Protein AF-A0A7J4V412-F1 (afdb_monomer_lite)

Sequence (171 aa):
MSLDSQGDPADRRGFAKPVDLSGEFGKYIGKQVSYATHGIHRYPAKFIPQIPGFCIQSYSKVGDTVLDPFMGSGTTLLESYILGRHSYGVDIHPLARMIAKVKTTPMDPQRLQGSADALLEDIAADRADNSALAPEIPNRDHWFRPEVLADLATIKKHVWAMRRGDQQDFL

Radius of gyration: 23.34 Å; chains: 1; bounding box: 52×49×73 Å

Structure (mmCIF, N/CA/C/O backbone):
data_AF-A0A7J4V412-F1
#
_entry.id   AF-A0A7J4V412-F1
#
loop_
_atom_site.group_PDB
_atom_site.id
_atom_site.type_symbol
_atom_site.label_atom_id
_atom_site.label_alt_id
_atom_site.label_comp_id
_atom_site.label_asym_id
_atom_site.label_entity_id
_atom_site.label_seq_id
_atom_site.pdbx_PDB_ins_code
_atom_site.Cartn_x
_atom_site.Cartn_y
_atom_site.Cartn_z
_atom_site.occupancy
_atom_site.B_iso_or_equiv
_atom_site.auth_seq_id
_atom_site.auth_comp_id
_atom_site.auth_asym_id
_atom_site.auth_atom_id
_atom_site.pdbx_PDB_model_num
ATOM 1 N N . MET A 1 1 ? -36.308 31.106 47.380 1.00 37.06 1 MET A N 1
ATOM 2 C CA . MET A 1 1 ? -36.104 31.050 45.918 1.00 37.06 1 MET A CA 1
ATOM 3 C C . MET A 1 1 ? -34.755 30.394 45.699 1.00 37.06 1 MET A C 1
ATOM 5 O O . MET A 1 1 ? -33.733 31.043 45.861 1.00 37.06 1 MET A O 1
ATOM 9 N N . SER A 1 2 ? -34.772 29.072 45.529 1.00 35.16 2 SER A N 1
ATOM 10 C CA . SER A 1 2 ? -33.573 28.267 45.290 1.00 35.16 2 SER A CA 1
ATOM 11 C C . SER A 1 2 ? -33.185 28.450 43.828 1.00 35.16 2 SER A C 1
ATOM 13 O O . SER A 1 2 ? -34.040 28.297 42.961 1.00 35.16 2 SER A O 1
ATOM 15 N N . LEU A 1 3 ? -31.944 28.850 43.563 1.00 37.94 3 LEU A N 1
ATOM 16 C CA . LEU A 1 3 ? -31.404 28.918 42.210 1.00 37.94 3 LEU A CA 1
ATOM 17 C C . LEU A 1 3 ? -31.075 27.491 41.772 1.00 37.94 3 LEU A C 1
ATOM 19 O O . LEU A 1 3 ? -30.178 26.859 42.329 1.00 37.94 3 LEU A O 1
ATOM 23 N N . ASP A 1 4 ? -31.848 26.995 40.812 1.00 40.50 4 ASP A N 1
ATOM 24 C CA . ASP A 1 4 ? -31.630 25.716 40.151 1.00 40.50 4 ASP A CA 1
ATOM 25 C C . ASP A 1 4 ? -30.232 25.671 39.522 1.00 40.50 4 ASP A C 1
ATOM 27 O O . ASP A 1 4 ? -29.859 26.509 38.696 1.00 40.50 4 ASP A O 1
ATOM 31 N N . SER A 1 5 ? -29.460 24.657 39.910 1.00 43.78 5 SER A N 1
ATOM 32 C CA . SER A 1 5 ? -28.202 24.285 39.278 1.00 43.78 5 SER A CA 1
ATOM 33 C C . SER A 1 5 ? -28.489 23.763 37.870 1.00 43.78 5 SER A C 1
ATOM 35 O O . SER A 1 5 ? -28.886 22.608 37.692 1.00 43.78 5 SER A O 1
ATOM 37 N N . GLN A 1 6 ? -28.304 24.608 36.859 1.00 41.22 6 GLN A N 1
ATOM 38 C CA . GLN A 1 6 ? -28.294 24.161 35.470 1.00 41.22 6 GLN A CA 1
ATOM 39 C C . GLN A 1 6 ? -27.106 23.216 35.253 1.00 41.22 6 GLN A C 1
ATOM 41 O O . GLN A 1 6 ? -25.949 23.625 35.328 1.00 41.22 6 GLN A O 1
ATOM 46 N N . GLY A 1 7 ? -27.415 21.937 35.035 1.00 44.41 7 GLY A N 1
ATOM 47 C CA . GLY A 1 7 ? -26.446 20.906 34.686 1.00 44.41 7 GLY A CA 1
ATOM 48 C C . GLY A 1 7 ? -25.757 21.182 33.350 1.00 44.41 7 GLY A C 1
ATOM 49 O O . GLY A 1 7 ? -26.334 21.787 32.443 1.00 44.41 7 GLY A O 1
ATOM 50 N N . ASP A 1 8 ? -24.513 20.715 33.259 1.00 51.75 8 ASP A N 1
ATOM 51 C CA . ASP A 1 8 ? -23.633 20.831 32.099 1.00 51.75 8 ASP A CA 1
ATOM 52 C C . ASP A 1 8 ? -24.310 20.275 30.821 1.00 51.75 8 ASP A C 1
ATOM 54 O O . ASP A 1 8 ? -24.720 19.108 30.792 1.00 51.75 8 ASP A O 1
ATOM 58 N N . PRO A 1 9 ? -24.438 21.073 29.743 1.00 44.47 9 PRO A N 1
ATOM 59 C CA . PRO A 1 9 ? -25.056 20.644 28.488 1.00 44.47 9 PRO A CA 1
ATOM 60 C C . PRO A 1 9 ? -24.350 19.461 27.793 1.00 44.47 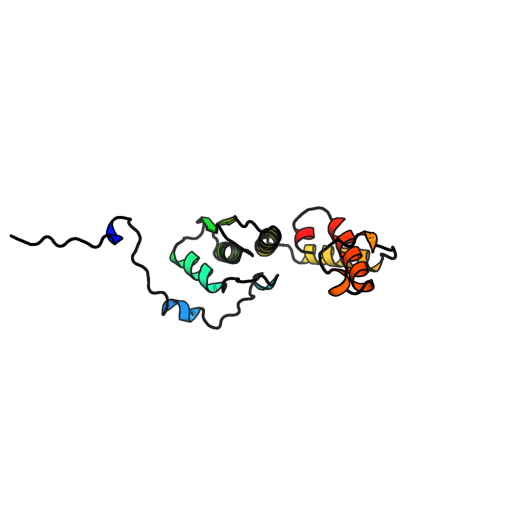9 PRO A C 1
ATOM 62 O O . PRO A 1 9 ? -24.922 18.889 26.858 1.00 44.47 9 PRO A O 1
ATOM 65 N N . ALA A 1 10 ? -23.152 19.058 28.234 1.00 48.84 10 ALA A N 1
ATOM 66 C CA . ALA A 1 10 ? -22.444 17.878 27.734 1.00 48.84 10 ALA A CA 1
ATOM 67 C C . ALA A 1 10 ? -23.094 16.532 28.126 1.00 48.84 10 ALA A C 1
ATOM 69 O O . ALA A 1 10 ? -22.891 15.537 27.430 1.00 48.84 10 ALA A O 1
ATOM 70 N N . ASP A 1 11 ? -23.920 16.493 29.175 1.00 47.50 11 ASP A N 1
ATOM 71 C CA . ASP A 1 11 ? -24.472 15.245 29.734 1.00 47.50 11 ASP A CA 1
ATOM 72 C C . ASP A 1 11 ? -25.632 14.650 28.898 1.00 47.50 11 ASP A C 1
ATOM 74 O O . ASP A 1 11 ? -25.986 13.477 28.990 1.00 47.50 11 ASP A O 1
ATOM 78 N N . ARG A 1 12 ? -26.224 15.435 27.987 1.00 45.06 12 ARG A N 1
ATOM 79 C CA . ARG A 1 12 ? -27.464 15.055 27.277 1.00 45.06 12 ARG A CA 1
ATOM 80 C C . ARG A 1 12 ? -27.293 14.084 26.102 1.00 45.06 12 ARG A C 1
ATOM 82 O O . ARG A 1 12 ? -28.283 13.751 25.456 1.00 45.06 12 ARG A O 1
ATOM 89 N N . ARG A 1 13 ? -26.070 13.647 25.779 1.00 48.38 13 ARG A N 1
ATOM 90 C CA . ARG A 1 13 ? -25.790 12.792 24.602 1.00 48.38 13 ARG A CA 1
ATOM 91 C C . ARG A 1 13 ? -25.136 11.442 24.914 1.00 48.38 13 ARG A C 1
ATOM 93 O O . ARG A 1 13 ? -24.798 10.726 23.981 1.00 48.38 13 ARG A O 1
ATOM 100 N N . GLY A 1 14 ? -24.969 11.078 26.188 1.00 41.28 14 GLY A N 1
ATOM 101 C CA . GLY A 1 14 ? -24.434 9.763 26.573 1.00 41.28 14 GLY A CA 1
ATOM 102 C C . GLY A 1 14 ? -22.997 9.486 26.108 1.00 41.28 14 GLY A C 1
ATOM 103 O O . GLY A 1 14 ? -22.556 8.340 26.141 1.00 41.28 14 GLY A O 1
ATOM 104 N N . PHE A 1 15 ? -22.255 10.508 25.672 1.00 46.12 15 PHE A N 1
ATOM 105 C CA . PHE A 1 15 ? -20.834 10.358 25.386 1.00 46.12 15 PHE A CA 1
ATOM 106 C C . PHE A 1 15 ? -20.078 10.287 26.711 1.00 46.12 15 PHE A C 1
ATOM 108 O O . PHE A 1 15 ? -20.217 11.167 27.561 1.00 46.12 15 PHE A O 1
ATOM 115 N N . ALA A 1 16 ? -19.287 9.229 26.892 1.00 55.44 16 ALA A N 1
ATOM 116 C CA . ALA A 1 16 ? -18.380 9.120 28.025 1.00 55.44 16 ALA A CA 1
ATOM 117 C C . ALA A 1 16 ? -17.473 10.361 28.096 1.00 55.44 16 ALA A C 1
ATOM 119 O O . ALA A 1 16 ? -17.099 10.930 27.065 1.00 55.44 16 ALA A O 1
ATOM 120 N N . LYS A 1 17 ? -17.118 10.783 29.316 1.00 53.53 17 LYS A N 1
ATOM 121 C CA . LYS A 1 17 ? -16.184 11.898 29.518 1.00 53.53 17 LYS A CA 1
ATOM 122 C C . LYS A 1 17 ? -14.884 11.642 28.735 1.00 53.53 17 LYS A C 1
ATOM 124 O O . LYS A 1 17 ? -14.427 10.497 28.725 1.00 53.53 17 LYS A O 1
ATOM 129 N N . PRO A 1 18 ? -14.275 12.675 28.118 1.00 53.81 18 PRO A N 1
ATOM 130 C CA . PRO A 1 18 ? -12.981 12.535 27.462 1.00 53.81 18 PRO A CA 1
ATOM 131 C C . PRO A 1 18 ? -11.964 11.942 28.438 1.00 53.81 18 PRO A C 1
ATOM 133 O O . PRO A 1 18 ? -11.734 12.498 29.513 1.00 53.81 18 PRO A O 1
ATOM 136 N N . VAL A 1 19 ? -11.396 10.792 28.084 1.00 64.00 19 VAL A N 1
ATOM 137 C CA . VAL A 1 19 ? -10.356 10.141 28.883 1.00 64.00 19 VAL A CA 1
ATOM 138 C C . VAL A 1 19 ? -9.038 10.856 28.594 1.00 64.00 19 VAL A C 1
ATOM 140 O O . VAL A 1 19 ? -8.688 11.040 27.428 1.00 64.00 19 VAL A O 1
ATOM 143 N N . ASP A 1 20 ? -8.312 11.277 29.630 1.00 67.00 20 ASP A N 1
ATOM 144 C CA .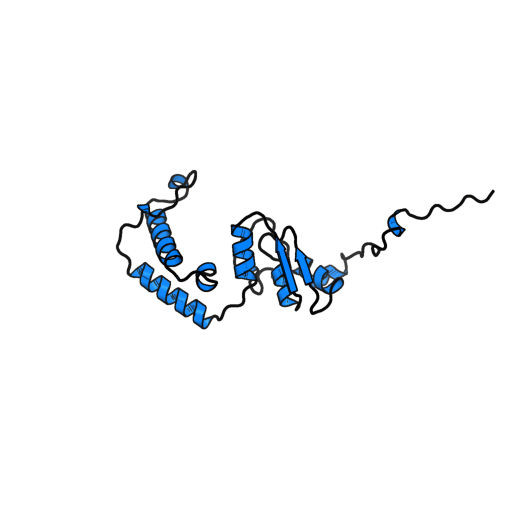 ASP A 1 20 ? -6.933 11.738 29.462 1.00 67.00 20 ASP A CA 1
ATOM 145 C C . ASP A 1 20 ? -6.046 10.533 29.145 1.00 67.00 20 ASP A C 1
ATOM 147 O O . ASP A 1 20 ? -5.855 9.635 29.963 1.00 67.00 20 ASP A O 1
ATOM 151 N N . LEU A 1 21 ? -5.526 10.512 27.923 1.00 63.66 21 LEU A N 1
ATOM 152 C CA . LEU A 1 21 ? -4.734 9.407 27.401 1.00 63.66 21 LEU A CA 1
ATOM 153 C C . LEU A 1 21 ? -3.226 9.640 27.553 1.00 63.66 21 LEU A C 1
ATOM 155 O O . LEU A 1 21 ? -2.433 8.755 27.231 1.00 63.66 21 LEU A O 1
ATOM 159 N N . SER A 1 22 ? -2.808 10.823 28.012 1.00 67.38 22 SER A N 1
ATOM 160 C CA . SER A 1 22 ? -1.402 11.244 28.011 1.00 67.38 22 SER A CA 1
ATOM 161 C C . SER A 1 22 ? -0.499 10.308 28.826 1.00 67.38 22 SER A C 1
ATOM 163 O O . SER A 1 22 ? 0.583 9.944 28.361 1.00 67.38 22 SER A O 1
ATOM 165 N N . GLY A 1 23 ? -0.970 9.833 29.984 1.00 67.00 23 GLY A N 1
ATOM 166 C CA . GLY A 1 23 ? -0.257 8.851 30.810 1.00 67.00 23 GLY A CA 1
ATOM 167 C C . GLY A 1 23 ? -0.230 7.439 30.211 1.00 67.00 23 GLY A C 1
ATOM 168 O O . GLY A 1 23 ? 0.771 6.731 30.324 1.00 67.00 23 GLY A O 1
ATOM 169 N N . GLU A 1 24 ? -1.296 7.028 29.522 1.00 67.19 24 GLU A N 1
ATOM 170 C CA . GLU A 1 24 ? -1.423 5.676 28.961 1.00 67.19 24 GLU A CA 1
ATOM 171 C C . GLU A 1 24 ? -0.706 5.501 27.617 1.00 67.19 24 GLU A C 1
ATOM 173 O O . GLU A 1 24 ? -0.297 4.387 27.267 1.00 67.19 24 GLU A O 1
ATOM 178 N N . PHE A 1 25 ? -0.496 6.595 26.878 1.00 66.06 25 PHE A N 1
ATOM 179 C CA . PHE A 1 25 ? 0.263 6.596 25.628 1.00 66.06 25 PHE A CA 1
ATOM 180 C C . PHE A 1 25 ? 1.766 6.389 25.828 1.00 66.06 25 PHE A C 1
ATOM 182 O O . PHE A 1 25 ? 2.442 5.955 24.894 1.00 66.06 25 PHE A O 1
ATOM 189 N N . GLY A 1 26 ? 2.296 6.623 27.033 1.00 65.81 26 GLY A N 1
ATOM 190 C CA . GLY A 1 26 ? 3.725 6.479 27.327 1.00 65.81 26 GLY A CA 1
ATOM 191 C C . GLY A 1 26 ? 4.299 5.111 26.935 1.00 65.81 26 GLY A C 1
ATOM 192 O O . GLY A 1 26 ? 5.411 5.037 26.421 1.00 65.81 26 GLY A O 1
ATOM 193 N N . LYS A 1 27 ? 3.511 4.028 27.047 1.00 66.50 27 LYS A N 1
ATOM 194 C CA . LYS A 1 27 ? 3.922 2.659 26.655 1.00 66.50 27 LYS A CA 1
ATOM 195 C C . LYS A 1 27 ? 4.094 2.449 25.143 1.00 66.50 27 LYS A C 1
ATOM 197 O O . LYS A 1 27 ? 4.560 1.390 24.708 1.00 66.50 27 LYS A O 1
ATOM 202 N N . TYR A 1 28 ? 3.656 3.413 24.339 1.00 63.03 28 TYR A N 1
ATOM 203 C CA . TYR A 1 28 ? 3.697 3.379 22.882 1.00 63.03 28 TYR A CA 1
ATOM 204 C C . TYR A 1 28 ? 4.741 4.328 22.283 1.00 63.03 28 TYR A C 1
ATOM 206 O O . TYR A 1 28 ? 5.112 4.159 21.121 1.00 63.03 28 TYR A O 1
ATOM 214 N N . ILE A 1 29 ? 5.248 5.281 23.071 1.00 64.19 29 ILE A N 1
ATOM 215 C CA . ILE A 1 29 ? 6.307 6.208 22.666 1.00 64.19 29 ILE A CA 1
ATOM 216 C C . ILE A 1 29 ? 7.633 5.440 22.529 1.00 64.19 29 ILE A C 1
ATOM 218 O O . ILE A 1 29 ? 7.992 4.636 23.385 1.00 64.19 29 ILE A O 1
ATOM 222 N N . GLY A 1 30 ? 8.352 5.660 21.422 1.00 63.38 30 GLY A N 1
ATOM 223 C CA . GLY A 1 30 ? 9.649 5.024 21.139 1.00 63.38 30 GLY A CA 1
ATOM 224 C C . GLY A 1 30 ? 9.579 3.654 20.451 1.00 63.38 30 GLY A C 1
ATOM 225 O O . GLY A 1 30 ? 10.619 3.060 20.169 1.00 63.38 30 GLY A O 1
ATOM 226 N N . LYS A 1 31 ? 8.380 3.142 20.144 1.00 66.81 31 LYS A N 1
ATOM 227 C CA . LYS A 1 31 ? 8.221 1.898 19.376 1.00 66.81 31 LYS A CA 1
ATOM 228 C C . LYS A 1 31 ? 8.399 2.138 17.875 1.00 66.81 31 LYS A C 1
ATOM 230 O O . LYS A 1 31 ? 8.007 3.178 17.350 1.00 66.81 31 LYS A O 1
ATOM 235 N N . GLN A 1 32 ? 8.965 1.147 17.180 1.00 80.69 32 GLN A N 1
ATOM 236 C CA . GLN A 1 32 ? 9.082 1.154 15.718 1.00 80.69 32 GLN A CA 1
ATOM 237 C C . GLN A 1 32 ? 7.704 1.360 15.071 1.00 80.69 32 GLN A C 1
ATOM 239 O O . GLN A 1 32 ? 6.721 0.767 15.506 1.00 80.69 32 GLN A O 1
ATOM 244 N N . VAL A 1 33 ? 7.630 2.195 14.033 1.00 86.38 33 VAL A N 1
ATOM 245 C CA . VAL A 1 33 ? 6.372 2.542 13.330 1.00 86.38 33 VAL A CA 1
ATOM 246 C C . VAL A 1 33 ? 6.211 1.815 11.992 1.00 86.38 33 VAL A C 1
ATOM 248 O O . VAL A 1 33 ? 5.250 2.049 11.264 1.00 86.38 33 VAL A O 1
ATOM 251 N N . SER A 1 34 ? 7.165 0.949 11.651 1.00 89.94 34 SER A N 1
ATOM 252 C CA . SER A 1 34 ? 7.244 0.220 10.382 1.00 89.94 34 SER A CA 1
ATOM 253 C C . SER A 1 34 ? 6.945 -1.277 10.502 1.00 89.94 34 SER A C 1
ATOM 255 O O . SER A 1 34 ? 7.121 -1.988 9.518 1.00 89.94 34 SER A O 1
ATOM 257 N N . TYR A 1 35 ? 6.501 -1.767 11.668 1.00 91.62 35 TYR A N 1
ATOM 258 C CA . TYR A 1 35 ? 6.178 -3.187 11.862 1.00 91.62 35 TYR A CA 1
ATOM 259 C C . TYR A 1 35 ? 5.039 -3.659 10.950 1.00 91.62 35 TYR A C 1
ATOM 261 O O . TYR A 1 35 ? 4.281 -2.852 10.402 1.00 91.62 35 TYR A O 1
ATOM 269 N N . ALA A 1 36 ? 4.918 -4.983 10.809 1.00 92.00 36 ALA A N 1
ATOM 270 C CA . ALA A 1 36 ? 4.014 -5.609 9.848 1.00 92.00 36 ALA A CA 1
ATOM 271 C C . ALA A 1 36 ? 4.187 -4.955 8.462 1.00 92.00 36 ALA A C 1
ATOM 273 O O . ALA A 1 36 ? 5.301 -4.865 7.954 1.00 92.00 36 ALA A O 1
ATOM 274 N N . THR A 1 37 ? 3.107 -4.449 7.873 1.00 94.19 37 THR A N 1
ATOM 275 C CA . THR A 1 37 ? 3.104 -3.778 6.567 1.00 94.19 37 THR A CA 1
ATOM 276 C C . THR A 1 37 ? 2.998 -2.249 6.681 1.00 94.19 37 THR A C 1
ATOM 278 O O . THR A 1 37 ? 2.815 -1.564 5.675 1.00 94.19 37 THR A O 1
ATOM 281 N N . HIS A 1 38 ? 3.170 -1.639 7.867 1.00 93.75 38 HIS A N 1
ATOM 282 C CA . HIS A 1 38 ? 3.163 -0.166 8.004 1.00 93.75 38 HIS A CA 1
ATOM 283 C C . HIS A 1 38 ? 4.262 0.532 7.187 1.00 93.75 38 HIS A C 1
ATOM 285 O O . HIS A 1 38 ? 4.092 1.693 6.781 1.00 93.75 38 HIS A O 1
ATOM 291 N N . GLY A 1 39 ? 5.364 -0.181 6.942 1.00 91.12 39 GLY A N 1
ATOM 292 C CA . GLY A 1 39 ? 6.505 0.270 6.153 1.00 91.12 39 GLY A CA 1
ATOM 293 C C . GLY A 1 39 ? 6.375 0.101 4.636 1.00 91.12 39 GLY A C 1
ATOM 294 O O . GLY A 1 39 ? 7.262 0.579 3.938 1.00 91.12 39 GLY A O 1
ATOM 295 N N . ILE A 1 40 ? 5.303 -0.518 4.118 1.00 91.00 40 ILE A N 1
ATOM 296 C CA . ILE A 1 40 ? 5.226 -0.927 2.701 1.00 91.00 40 ILE A CA 1
ATOM 297 C C . ILE A 1 40 ? 5.274 0.246 1.713 1.00 91.00 40 ILE A C 1
ATOM 299 O O . ILE A 1 40 ? 5.836 0.130 0.633 1.00 91.00 40 ILE A O 1
ATOM 303 N N . HIS A 1 41 ? 4.724 1.403 2.092 1.00 92.44 41 HIS A N 1
ATOM 304 C CA . HIS A 1 41 ? 4.752 2.606 1.265 1.00 92.44 41 HIS A CA 1
ATOM 305 C C . HIS A 1 41 ? 4.788 3.878 2.123 1.00 92.44 41 HIS A C 1
ATOM 307 O O . HIS A 1 41 ? 4.156 3.979 3.188 1.00 92.44 41 HIS A O 1
ATOM 313 N N . ARG A 1 42 ? 5.510 4.901 1.651 1.00 89.62 42 ARG A N 1
ATOM 314 C CA . ARG A 1 42 ? 5.480 6.248 2.243 1.00 89.62 42 ARG A CA 1
ATOM 315 C C . ARG A 1 42 ? 4.243 6.988 1.743 1.00 89.62 42 ARG A C 1
ATOM 317 O O . ARG A 1 42 ? 4.091 7.207 0.554 1.00 89.62 42 ARG A O 1
ATOM 324 N N . TYR A 1 43 ? 3.351 7.375 2.641 1.00 91.06 43 TYR A N 1
ATOM 325 C CA . TYR A 1 43 ? 2.182 8.190 2.313 1.00 91.06 43 TYR A CA 1
ATOM 326 C C . TYR A 1 43 ? 2.213 9.428 3.219 1.00 91.06 43 TYR A C 1
ATOM 328 O O . TYR A 1 43 ? 2.649 9.296 4.371 1.00 91.06 43 TYR A O 1
ATOM 336 N N . PRO A 1 44 ? 1.851 10.623 2.727 1.00 87.69 44 PRO A N 1
ATOM 337 C CA . PRO A 1 44 ? 1.859 11.829 3.545 1.00 87.69 44 PRO A CA 1
ATOM 338 C C . PRO A 1 44 ? 0.865 11.719 4.706 1.00 87.69 44 PRO A C 1
ATOM 340 O O . PRO A 1 44 ? -0.138 11.014 4.613 1.00 87.69 44 PRO A O 1
ATOM 343 N N . ALA A 1 45 ? 1.161 12.420 5.804 1.00 85.88 45 ALA A N 1
ATOM 344 C CA . ALA A 1 45 ? 0.269 12.571 6.958 1.00 85.88 45 ALA A CA 1
ATOM 345 C C . ALA A 1 45 ? -0.275 11.251 7.559 1.00 85.88 45 ALA A C 1
ATOM 347 O O . ALA A 1 45 ? -1.398 11.199 8.054 1.00 85.88 45 ALA A O 1
ATOM 348 N N . LYS A 1 46 ? 0.516 10.167 7.539 1.00 85.50 46 LYS A N 1
ATOM 349 C CA . LYS A 1 46 ? 0.146 8.902 8.197 1.00 85.50 46 LYS A CA 1
ATOM 350 C C . LYS A 1 46 ? 0.093 9.054 9.718 1.00 85.50 46 LYS A C 1
ATOM 352 O O . LYS A 1 46 ? 0.993 9.642 10.313 1.00 85.50 46 LYS A O 1
ATOM 357 N N . PHE A 1 47 ? -0.884 8.399 10.346 1.00 84.38 47 PHE A N 1
ATOM 358 C CA . PHE A 1 47 ? -0.854 8.165 11.789 1.00 84.38 47 PHE A CA 1
ATOM 359 C C . PHE A 1 47 ? 0.386 7.365 12.202 1.00 84.38 47 PHE A C 1
ATOM 361 O O . PHE A 1 47 ? 0.813 6.443 11.498 1.00 84.38 47 PHE A O 1
ATOM 368 N N . ILE A 1 48 ? 0.887 7.669 13.397 1.00 90.25 48 ILE A N 1
ATOM 369 C CA . ILE A 1 48 ? 1.719 6.757 14.184 1.00 90.25 48 ILE A CA 1
ATOM 370 C C . ILE A 1 48 ? 0.824 5.557 14.547 1.00 90.25 48 ILE A C 1
ATOM 372 O O . ILE A 1 48 ? -0.191 5.790 15.201 1.00 90.25 48 ILE A O 1
ATOM 376 N N . PRO A 1 49 ? 1.133 4.312 14.126 1.00 93.00 49 PRO A N 1
ATOM 377 C CA . PRO A 1 49 ? 0.231 3.155 14.250 1.00 93.00 49 PRO A CA 1
ATOM 378 C C . PRO A 1 49 ? -0.343 2.921 15.646 1.00 93.00 49 PRO A C 1
ATOM 380 O O . PRO A 1 49 ? -1.504 2.564 15.808 1.00 93.00 49 PRO A O 1
ATOM 383 N N . GLN A 1 50 ? 0.446 3.222 16.668 1.00 90.06 50 GLN A N 1
ATOM 384 C CA . GLN A 1 50 ? 0.065 3.022 18.053 1.00 90.06 50 GLN A CA 1
ATOM 385 C C . GLN A 1 50 ? -1.111 3.906 18.500 1.00 90.06 50 GLN A C 1
ATOM 387 O O . GLN A 1 50 ? -1.792 3.558 19.460 1.00 90.06 50 GLN A O 1
ATOM 392 N N . ILE A 1 51 ? -1.369 5.029 17.818 1.00 90.62 51 ILE A N 1
ATOM 393 C CA . ILE A 1 51 ? -2.505 5.907 18.123 1.00 90.62 51 ILE A CA 1
ATOM 394 C C . ILE A 1 51 ? -3.835 5.217 17.776 1.00 90.62 51 ILE A C 1
ATOM 396 O O . ILE A 1 51 ? -4.625 4.992 18.694 1.00 90.62 51 ILE A O 1
ATOM 400 N N . PRO A 1 52 ? -4.111 4.826 16.512 1.00 93.44 52 PRO A N 1
ATOM 401 C CA . PRO A 1 52 ? -5.313 4.061 16.208 1.00 93.44 52 PRO A CA 1
ATOM 402 C C . PRO A 1 52 ? -5.330 2.712 16.931 1.00 93.44 52 PRO A C 1
ATOM 404 O O . PRO A 1 52 ? -6.388 2.331 17.422 1.00 93.44 52 PRO A O 1
ATOM 407 N N . GLY A 1 53 ? -4.185 2.034 17.089 1.00 93.31 53 GLY A N 1
ATOM 408 C CA . GLY A 1 53 ? -4.101 0.791 17.861 1.00 93.31 53 GLY A CA 1
ATOM 409 C C . GLY A 1 53 ? -4.607 0.943 19.300 1.00 93.31 53 GLY A C 1
ATOM 410 O O . GLY A 1 53 ? -5.408 0.131 19.765 1.00 93.31 53 GLY A O 1
ATOM 411 N N . PHE A 1 54 ? -4.220 2.022 19.989 1.00 91.00 54 PHE A N 1
ATOM 412 C CA . PHE A 1 54 ? -4.748 2.351 21.313 1.00 91.00 54 PHE A CA 1
ATOM 413 C C . PHE A 1 54 ? -6.263 2.579 21.281 1.00 91.00 54 PHE A C 1
ATOM 415 O O . PHE A 1 54 ? -6.988 1.947 22.043 1.00 91.00 54 PHE A O 1
ATOM 422 N N . CYS A 1 55 ? -6.757 3.438 20.384 1.00 92.69 55 CYS A N 1
ATOM 423 C CA . CYS A 1 55 ? -8.188 3.735 20.297 1.00 92.69 55 CYS A CA 1
ATOM 424 C C . CYS A 1 55 ? -9.021 2.471 20.032 1.00 92.69 55 CYS A C 1
ATOM 426 O O . CYS A 1 55 ? -10.050 2.259 20.668 1.00 92.69 55 CYS A O 1
ATOM 428 N N . ILE A 1 56 ? -8.558 1.596 19.139 1.00 95.62 56 ILE A N 1
ATOM 429 C CA . ILE A 1 56 ? -9.238 0.337 18.823 1.00 95.62 56 ILE A CA 1
ATOM 430 C C . ILE A 1 56 ? -9.274 -0.576 20.053 1.00 95.62 56 ILE A C 1
ATOM 432 O O . ILE A 1 56 ? -10.329 -1.127 20.363 1.00 95.62 56 ILE A O 1
ATOM 436 N N . GLN A 1 57 ? -8.164 -0.730 20.781 1.00 92.38 57 GLN A N 1
ATOM 437 C CA . GLN A 1 57 ? -8.136 -1.549 22.000 1.00 92.38 57 GLN A CA 1
ATOM 438 C C . GLN A 1 57 ? -9.059 -1.009 23.095 1.00 92.38 57 GLN A C 1
ATOM 440 O O . GLN A 1 57 ? -9.725 -1.796 23.761 1.00 92.38 57 GLN A O 1
ATOM 445 N N . SER A 1 58 ? -9.094 0.312 23.271 1.00 91.62 58 SER A N 1
ATOM 446 C CA . SER A 1 58 ? -9.836 0.962 24.353 1.00 91.62 58 SER A CA 1
ATOM 447 C C . SER A 1 58 ? -11.342 1.030 24.097 1.00 91.62 58 SER A C 1
ATOM 449 O O . SER A 1 58 ? -12.121 0.988 25.047 1.00 91.62 58 SER A O 1
ATOM 451 N N . TYR A 1 59 ? -11.765 1.120 22.831 1.00 93.81 59 TYR A N 1
ATOM 452 C CA . TYR A 1 59 ? -13.159 1.415 22.468 1.00 93.81 59 TYR A CA 1
ATOM 453 C C . TYR A 1 59 ? -13.848 0.335 21.620 1.00 93.81 59 TYR A C 1
ATOM 455 O O . TYR A 1 59 ? -14.969 0.544 21.167 1.00 93.81 59 TYR A O 1
ATOM 463 N N . SER A 1 60 ? -13.216 -0.821 21.404 1.00 95.31 60 SER A N 1
ATOM 464 C CA . SER A 1 60 ? -13.831 -1.957 20.702 1.00 95.31 60 SER A CA 1
ATOM 465 C C . SER A 1 60 ? -13.402 -3.290 21.307 1.00 95.31 60 SER A C 1
ATOM 467 O O . SER A 1 60 ? -12.400 -3.369 22.021 1.00 95.31 60 SER A O 1
ATOM 469 N N . LYS A 1 61 ? -14.110 -4.366 20.978 1.00 96.38 61 LYS A N 1
ATOM 470 C CA . LYS A 1 61 ? -13.781 -5.752 21.331 1.00 96.38 61 LYS A CA 1
ATOM 471 C C . LYS A 1 61 ? -13.295 -6.525 20.106 1.00 96.38 61 LYS A C 1
ATOM 473 O O . LYS A 1 61 ? -13.479 -6.109 18.967 1.00 96.38 61 LYS A O 1
ATOM 478 N N . VAL A 1 62 ? -12.631 -7.657 20.339 1.00 97.88 62 VAL A N 1
ATOM 479 C CA . VAL A 1 62 ? -12.270 -8.594 19.260 1.00 97.88 62 VAL A CA 1
ATOM 480 C C . VAL A 1 62 ? -13.546 -9.015 18.525 1.00 97.88 62 VAL A C 1
ATOM 482 O O . VAL A 1 62 ? -14.543 -9.329 19.170 1.00 97.88 62 VAL A O 1
ATOM 485 N N . GLY A 1 63 ? -13.508 -9.006 17.194 1.00 98.00 63 GLY A N 1
ATOM 486 C CA . GLY A 1 63 ? -14.662 -9.270 16.332 1.00 98.00 63 GLY A CA 1
ATOM 487 C C . GLY A 1 63 ? -15.547 -8.052 16.041 1.00 98.00 63 GLY A C 1
ATOM 488 O O . GLY A 1 63 ? -16.375 -8.129 15.136 1.00 98.00 63 GLY A O 1
ATOM 489 N N . ASP A 1 64 ? -15.365 -6.918 16.729 1.00 98.38 64 ASP A N 1
ATOM 490 C CA . ASP A 1 64 ? -16.090 -5.689 16.385 1.00 98.38 64 ASP A CA 1
ATOM 491 C C . ASP A 1 64 ? -15.639 -5.138 15.024 1.00 98.38 64 ASP A C 1
ATOM 493 O O . ASP A 1 64 ? -14.580 -5.485 14.491 1.00 98.38 64 ASP A O 1
ATOM 497 N N . THR A 1 65 ? -16.455 -4.246 14.461 1.00 98.44 65 THR A N 1
ATOM 498 C CA . THR A 1 65 ? -16.176 -3.567 13.191 1.00 98.44 65 THR A CA 1
ATOM 499 C C . THR A 1 65 ? -15.737 -2.125 13.423 1.00 98.44 65 THR A C 1
ATOM 501 O O . THR A 1 65 ? -16.423 -1.365 14.102 1.00 98.44 65 THR A O 1
ATOM 504 N N . VAL A 1 66 ? -14.624 -1.733 12.803 1.00 98.31 66 VAL A N 1
ATOM 505 C CA . VAL A 1 66 ? -14.086 -0.365 12.813 1.00 98.31 66 VAL A CA 1
ATOM 506 C C . VAL A 1 66 ? -14.298 0.287 11.446 1.00 98.31 66 VAL A C 1
ATOM 508 O O . VAL A 1 66 ? -13.952 -0.289 10.417 1.00 98.31 66 VAL A O 1
ATOM 511 N N . LEU A 1 67 ? -14.846 1.502 11.422 1.00 98.25 67 LEU A N 1
ATOM 512 C CA . LEU A 1 67 ? -14.983 2.307 10.207 1.00 98.25 67 LEU A CA 1
ATOM 513 C C . LEU A 1 67 ? -14.015 3.491 10.253 1.00 98.25 67 LEU A C 1
ATOM 515 O O . LEU A 1 67 ? -14.048 4.270 11.202 1.00 98.25 67 LEU A O 1
ATOM 519 N N . ASP A 1 68 ? -13.216 3.655 9.200 1.00 97.88 68 ASP A N 1
ATOM 520 C CA . ASP A 1 68 ? -12.401 4.852 8.977 1.00 97.88 68 ASP A CA 1
ATOM 521 C C . ASP A 1 68 ? -12.843 5.573 7.684 1.00 97.88 68 ASP A C 1
ATOM 523 O O . ASP A 1 68 ? -12.518 5.123 6.580 1.00 97.88 68 ASP A O 1
ATOM 527 N N . PRO A 1 69 ? -13.609 6.677 7.774 1.00 97.25 69 PRO A N 1
ATOM 528 C CA . PRO A 1 69 ? -14.134 7.371 6.597 1.00 97.25 69 PRO A CA 1
ATOM 529 C C . PRO A 1 69 ? -13.074 8.178 5.827 1.00 97.25 69 PRO A C 1
ATOM 531 O O . PRO A 1 69 ? -13.386 8.685 4.750 1.00 97.25 69 PRO A O 1
ATOM 534 N N . PHE A 1 70 ? -11.854 8.306 6.365 1.00 96.38 70 PHE A N 1
ATOM 535 C CA . PHE A 1 70 ? -10.726 9.019 5.759 1.00 96.38 70 PHE A CA 1
ATOM 536 C C . PHE A 1 70 ? -9.437 8.215 5.960 1.00 96.38 70 PHE A C 1
ATOM 538 O O . PHE A 1 70 ? -8.444 8.702 6.504 1.00 96.38 70 PHE A O 1
ATOM 545 N N . MET A 1 71 ? -9.470 6.950 5.538 1.00 96.75 71 MET A N 1
ATOM 546 C CA . MET A 1 71 ? -8.466 5.959 5.934 1.00 96.75 71 MET A CA 1
ATOM 547 C C . MET A 1 71 ? -7.042 6.263 5.452 1.00 96.75 71 MET A C 1
ATOM 549 O O . MET A 1 71 ? -6.079 5.676 5.966 1.00 96.75 71 MET A O 1
ATOM 553 N N . GLY A 1 72 ? -6.880 7.114 4.432 1.00 96.25 72 GLY A N 1
ATOM 554 C CA . GLY A 1 72 ? -5.606 7.338 3.767 1.00 96.25 72 GLY A CA 1
ATOM 555 C C . GLY A 1 72 ? -4.983 6.013 3.327 1.00 96.25 72 GLY A C 1
ATOM 556 O O . GLY A 1 72 ? -5.624 5.162 2.717 1.00 96.25 72 GLY A O 1
ATOM 557 N N . SER A 1 73 ? -3.720 5.803 3.695 1.00 96.19 73 SER A N 1
ATOM 558 C CA . SER A 1 73 ? -2.992 4.544 3.443 1.00 96.19 73 SER A CA 1
ATOM 559 C C . SER A 1 73 ? -3.352 3.380 4.388 1.00 96.19 73 SER A C 1
ATOM 561 O O . SER A 1 73 ? -2.582 2.427 4.519 1.00 96.19 73 SER A O 1
ATOM 563 N N . GLY A 1 74 ? -4.472 3.457 5.113 1.00 97.19 74 GLY A N 1
ATOM 564 C CA . GLY A 1 74 ? -5.045 2.330 5.854 1.00 97.19 74 GLY A CA 1
ATOM 565 C C . GLY A 1 74 ? -4.322 1.957 7.151 1.00 97.19 74 GLY A C 1
ATOM 566 O O . GLY A 1 74 ? -4.245 0.780 7.490 1.00 97.19 74 GLY A O 1
ATOM 567 N N . THR A 1 75 ? -3.750 2.916 7.893 1.00 97.25 75 THR A N 1
ATOM 568 C CA . THR A 1 75 ? -3.141 2.613 9.210 1.00 97.25 75 THR A CA 1
ATOM 569 C C . THR A 1 75 ? -4.172 2.076 10.203 1.00 97.25 75 THR A C 1
ATOM 571 O O . THR A 1 75 ? -3.900 1.062 10.836 1.00 97.25 75 THR A O 1
ATOM 574 N N . THR A 1 76 ? -5.358 2.682 10.280 1.00 97.94 76 THR A N 1
ATOM 575 C CA . THR A 1 76 ? -6.461 2.207 11.132 1.00 97.94 76 THR A CA 1
ATOM 576 C C . THR A 1 76 ? -6.926 0.808 10.738 1.00 97.94 76 THR A C 1
ATOM 578 O O . THR A 1 76 ? -7.185 -0.020 11.608 1.00 97.94 76 THR A O 1
ATOM 581 N N . LEU A 1 77 ? -6.991 0.519 9.434 1.00 98.38 77 LEU A N 1
ATOM 582 C CA . LEU A 1 77 ? -7.436 -0.783 8.937 1.00 98.38 77 LEU A CA 1
ATOM 583 C C . LEU A 1 77 ? -6.442 -1.895 9.284 1.00 98.38 77 LEU A C 1
ATOM 585 O O . LEU A 1 77 ? -6.848 -2.959 9.745 1.00 98.38 77 LEU A O 1
ATOM 589 N N . LEU A 1 78 ? -5.140 -1.637 9.117 1.00 97.88 78 LEU A N 1
ATOM 590 C CA . LEU A 1 78 ? -4.112 -2.609 9.487 1.00 97.88 78 LEU A CA 1
ATOM 591 C C . LEU A 1 78 ? -4.091 -2.866 10.997 1.00 97.88 78 LEU A C 1
ATOM 593 O O . LEU A 1 78 ? -4.050 -4.019 11.411 1.00 97.88 78 LEU A O 1
ATOM 597 N N . GLU A 1 79 ? -4.166 -1.819 11.818 1.00 97.62 79 GLU A N 1
ATOM 598 C CA . GLU A 1 79 ? -4.222 -1.991 13.274 1.00 97.62 79 GLU A CA 1
ATOM 599 C C . GLU A 1 79 ? -5.481 -2.747 13.703 1.00 97.62 79 GLU A C 1
ATOM 601 O O . GLU A 1 79 ? -5.416 -3.623 14.562 1.00 97.62 79 GLU A O 1
ATOM 606 N N . SER A 1 80 ? -6.619 -2.472 13.058 1.00 98.19 80 SER A N 1
ATOM 607 C CA . SER A 1 80 ? -7.860 -3.219 13.289 1.00 98.19 80 SER A CA 1
ATOM 608 C C . SER A 1 80 ? -7.662 -4.702 12.982 1.00 98.19 80 SER A C 1
ATOM 610 O O . SER A 1 80 ? -8.001 -5.542 13.813 1.00 98.19 80 SER A O 1
ATOM 612 N N . TYR A 1 81 ? -7.041 -5.023 11.842 1.00 97.81 81 TYR A N 1
ATOM 613 C CA . TYR A 1 81 ? -6.719 -6.394 11.447 1.00 97.81 81 TYR A CA 1
ATOM 614 C C . TYR A 1 81 ? -5.791 -7.090 12.457 1.00 97.81 81 TYR A C 1
ATOM 616 O O . TYR A 1 81 ? -6.106 -8.182 12.927 1.00 97.81 81 TYR A O 1
ATOM 624 N N . ILE A 1 82 ? -4.686 -6.444 12.851 1.00 96.88 82 ILE A N 1
ATOM 625 C CA . ILE A 1 82 ? -3.720 -6.978 13.830 1.00 96.88 82 ILE A CA 1
ATOM 626 C C . ILE A 1 82 ? -4.394 -7.260 15.179 1.00 96.88 82 ILE A C 1
ATOM 628 O O . ILE A 1 82 ? -4.083 -8.249 15.840 1.00 96.88 82 ILE A O 1
ATOM 632 N N . LEU A 1 83 ? -5.340 -6.411 15.581 1.00 96.94 83 LEU A N 1
ATOM 633 C CA . LEU A 1 83 ? -6.083 -6.547 16.832 1.00 96.94 83 LEU A CA 1
ATOM 634 C C . LEU A 1 83 ? -7.307 -7.469 16.715 1.00 96.94 83 LEU A C 1
ATOM 636 O O . LEU A 1 83 ? -8.061 -7.592 17.679 1.00 96.94 83 LEU A O 1
ATOM 640 N N . GLY A 1 84 ? -7.536 -8.123 15.576 1.00 97.62 84 GLY A N 1
ATOM 641 C CA . GLY A 1 84 ? -8.651 -9.054 15.397 1.00 97.62 84 GLY A CA 1
ATOM 642 C C . GLY A 1 84 ? -10.022 -8.375 15.316 1.00 97.62 84 GLY A C 1
ATOM 643 O O . GLY A 1 84 ? -11.006 -8.918 15.814 1.00 97.62 84 GLY A O 1
ATOM 644 N N . ARG A 1 85 ? -10.093 -7.169 14.745 1.00 98.31 85 ARG A N 1
ATOM 645 C CA . ARG A 1 85 ? -11.338 -6.47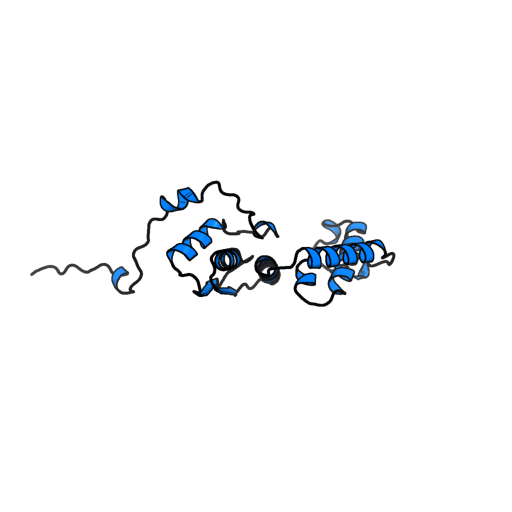1 14.385 1.00 98.31 85 ARG A CA 1
ATOM 646 C C . ARG A 1 85 ? -11.571 -6.569 12.879 1.00 98.31 85 ARG A C 1
ATOM 648 O O . ARG A 1 85 ? -10.627 -6.607 12.089 1.00 98.31 85 ARG A O 1
ATOM 655 N N . HIS A 1 86 ? -12.836 -6.545 12.475 1.00 98.19 86 HIS A N 1
ATOM 656 C CA . HIS A 1 86 ? -13.194 -6.245 11.092 1.00 98.19 86 HIS A CA 1
ATOM 657 C C . HIS A 1 86 ? -13.009 -4.749 10.837 1.00 98.19 86 HIS A C 1
ATOM 659 O O . HIS A 1 86 ? -13.122 -3.937 11.758 1.00 98.19 86 HIS A O 1
ATOM 665 N N . SER A 1 87 ? -12.734 -4.354 9.595 1.00 98.19 87 SER A N 1
ATOM 666 C CA . SER A 1 87 ? -12.660 -2.932 9.278 1.00 98.19 87 SER A CA 1
ATOM 667 C C . SER A 1 87 ? -13.098 -2.596 7.862 1.00 98.19 87 SER A C 1
ATOM 669 O O . SER A 1 87 ? -12.931 -3.389 6.937 1.00 98.19 87 SER A O 1
ATOM 671 N N . TYR A 1 88 ? -13.653 -1.396 7.720 1.00 98.25 88 TYR A N 1
ATOM 672 C CA . TYR A 1 88 ? -13.983 -0.773 6.446 1.00 98.25 88 TYR A CA 1
ATOM 673 C C . TYR A 1 88 ? -13.342 0.605 6.404 1.00 98.25 88 TYR A C 1
ATOM 675 O O . TYR A 1 88 ? -13.337 1.328 7.401 1.00 98.25 88 TYR A O 1
ATOM 683 N N . GLY A 1 89 ? -12.814 0.978 5.246 1.00 97.69 89 GLY A N 1
ATOM 684 C CA . GLY A 1 89 ? -12.233 2.294 5.055 1.00 97.69 89 GLY A CA 1
ATOM 685 C C . GLY A 1 89 ? -12.664 2.919 3.745 1.00 97.69 89 GLY A C 1
ATOM 686 O O . GLY A 1 89 ? -12.851 2.231 2.739 1.00 97.69 89 GLY A O 1
ATOM 687 N N . VAL A 1 90 ? -12.824 4.236 3.775 1.00 97.94 90 VAL A N 1
ATOM 688 C CA . VAL A 1 90 ? -13.156 5.045 2.605 1.00 97.94 90 VAL A CA 1
ATOM 689 C C . VAL A 1 90 ? -12.070 6.094 2.429 1.00 97.94 90 VAL A C 1
ATOM 691 O O . VAL A 1 90 ? -11.598 6.691 3.391 1.00 97.94 90 VAL A O 1
ATOM 694 N N . ASP A 1 91 ? -11.644 6.288 1.186 1.00 97.69 91 ASP A N 1
ATOM 695 C CA . ASP A 1 91 ? -10.773 7.390 0.797 1.00 97.69 91 ASP A CA 1
ATOM 696 C C . ASP A 1 91 ? -11.060 7.756 -0.662 1.00 97.69 91 ASP A C 1
ATOM 698 O O . ASP A 1 91 ? -11.391 6.887 -1.479 1.00 97.69 91 ASP A O 1
ATOM 702 N N . ILE A 1 92 ? -10.953 9.040 -0.996 1.00 97.50 92 ILE A N 1
ATOM 703 C CA . ILE A 1 92 ? -11.172 9.528 -2.360 1.00 97.50 92 ILE A CA 1
ATOM 704 C C . ILE A 1 92 ? -9.977 9.221 -3.268 1.00 97.50 92 ILE A C 1
ATOM 706 O O . ILE A 1 92 ? -10.140 9.063 -4.479 1.00 97.50 92 ILE A O 1
ATOM 710 N N . HIS A 1 93 ? -8.773 9.116 -2.702 1.00 95.94 93 HIS A N 1
ATOM 711 C CA . HIS A 1 93 ? -7.550 9.010 -3.474 1.00 95.94 93 HIS A CA 1
ATOM 712 C C . HIS A 1 93 ? -7.284 7.549 -3.883 1.00 95.94 93 HIS A C 1
ATOM 714 O O . HIS A 1 93 ? -7.042 6.692 -3.027 1.00 95.94 93 HIS A O 1
ATOM 720 N N . PRO A 1 94 ? -7.255 7.219 -5.189 1.00 95.25 94 PRO A N 1
ATOM 721 C CA . PRO A 1 94 ? -7.151 5.832 -5.648 1.00 95.25 94 PRO A CA 1
ATOM 722 C C . PRO A 1 94 ? -5.860 5.140 -5.191 1.00 95.25 94 PRO A C 1
ATOM 724 O O . PRO A 1 94 ? -5.915 3.986 -4.772 1.00 95.25 94 PRO A O 1
ATOM 727 N N . LEU A 1 95 ? -4.725 5.852 -5.182 1.00 94.44 95 LEU A N 1
ATOM 728 C CA . LEU A 1 95 ? -3.460 5.317 -4.660 1.00 94.44 95 LEU A CA 1
ATOM 729 C C . LEU A 1 95 ? -3.542 4.993 -3.161 1.00 94.44 95 LEU A C 1
ATOM 731 O O . LEU A 1 95 ? -2.979 3.997 -2.723 1.00 94.44 95 LEU A O 1
ATOM 735 N N . ALA A 1 96 ? -4.265 5.796 -2.372 1.00 96.38 96 ALA A N 1
ATOM 736 C CA . ALA A 1 96 ? -4.415 5.553 -0.940 1.00 96.38 96 ALA A CA 1
ATOM 737 C C . ALA A 1 96 ? -5.159 4.235 -0.698 1.00 96.38 96 ALA A C 1
ATOM 739 O O . ALA A 1 96 ? -4.705 3.403 0.085 1.00 96.38 96 ALA A O 1
ATOM 740 N N . ARG A 1 97 ? -6.230 4.000 -1.470 1.00 96.81 97 ARG A N 1
ATOM 741 C CA . ARG A 1 97 ? -6.987 2.741 -1.453 1.00 96.81 97 ARG A CA 1
ATOM 742 C C . ARG A 1 97 ? -6.148 1.540 -1.880 1.00 96.81 97 ARG A C 1
ATOM 744 O O . ARG A 1 97 ? -6.247 0.497 -1.246 1.00 96.81 97 ARG A O 1
ATOM 751 N N . MET A 1 98 ? -5.324 1.681 -2.919 1.00 96.38 98 MET A N 1
ATOM 752 C CA . MET A 1 98 ? -4.421 0.615 -3.368 1.00 96.38 98 MET A CA 1
ATOM 753 C C . MET A 1 98 ? -3.395 0.266 -2.284 1.00 96.38 98 MET A C 1
ATOM 755 O O . MET A 1 98 ? -3.276 -0.897 -1.913 1.00 96.38 98 MET A O 1
ATOM 759 N N . ILE A 1 99 ? -2.733 1.271 -1.697 1.00 96.75 99 ILE A N 1
ATOM 760 C CA . ILE A 1 99 ? -1.788 1.060 -0.590 1.00 96.75 99 ILE A CA 1
ATOM 761 C C . ILE A 1 99 ? -2.494 0.408 0.603 1.00 96.75 99 ILE A C 1
ATOM 763 O O . ILE A 1 99 ? -1.960 -0.533 1.180 1.00 96.75 99 ILE A O 1
ATOM 767 N N . ALA A 1 100 ? -3.683 0.892 0.976 1.00 97.12 100 ALA A N 1
ATOM 768 C CA . ALA A 1 100 ? -4.460 0.327 2.073 1.00 97.12 100 ALA A CA 1
ATOM 769 C C . ALA A 1 100 ? -4.802 -1.146 1.811 1.00 97.12 100 ALA A C 1
ATOM 771 O O . ALA A 1 100 ? -4.582 -1.968 2.694 1.00 97.12 100 ALA A O 1
ATOM 772 N N . LYS A 1 101 ? -5.252 -1.484 0.593 1.00 96.50 101 LYS A N 1
ATOM 773 C CA . LYS A 1 101 ? -5.545 -2.859 0.172 1.00 96.50 101 LYS A CA 1
ATOM 774 C C . LYS A 1 101 ? -4.316 -3.756 0.301 1.00 96.50 101 LYS A C 1
ATOM 776 O O . LYS A 1 101 ? -4.388 -4.783 0.966 1.00 96.50 101 LYS A O 1
ATOM 781 N N . VAL A 1 102 ? -3.194 -3.363 -0.299 1.00 96.25 102 VAL A N 1
ATOM 782 C CA . VAL A 1 102 ? -1.932 -4.119 -0.238 1.00 96.25 102 VAL A CA 1
ATOM 783 C C . VAL A 1 102 ? -1.507 -4.321 1.215 1.00 96.25 102 VAL A C 1
ATOM 785 O O . VAL A 1 102 ? -1.204 -5.424 1.653 1.00 96.25 102 VAL A O 1
ATOM 788 N N . LYS A 1 103 ? -1.573 -3.262 2.018 1.00 95.00 103 LYS A N 1
ATOM 789 C CA . LYS A 1 103 ? -1.187 -3.291 3.425 1.00 95.00 103 LYS A CA 1
ATOM 790 C C . LYS A 1 103 ? -2.041 -4.245 4.267 1.00 95.00 103 LYS A C 1
ATOM 792 O O . LYS A 1 103 ? -1.503 -4.843 5.196 1.00 95.00 103 LYS A O 1
ATOM 797 N N . THR A 1 104 ? -3.333 -4.384 3.979 1.00 96.31 104 THR A N 1
ATOM 798 C CA . THR A 1 104 ? -4.264 -5.215 4.762 1.00 96.31 104 THR A CA 1
ATOM 799 C C . THR A 1 104 ? -4.531 -6.594 4.171 1.00 96.31 104 THR A C 1
ATOM 801 O O . THR A 1 104 ? -5.250 -7.372 4.793 1.00 96.31 104 THR A O 1
ATOM 804 N N . THR A 1 105 ? -3.972 -6.918 3.005 1.00 95.56 105 THR A N 1
ATOM 805 C CA . THR A 1 105 ? -4.174 -8.211 2.342 1.00 95.56 105 THR A CA 1
ATOM 806 C C . THR A 1 105 ? -3.011 -9.145 2.670 1.00 95.56 105 THR A C 1
ATOM 808 O O . THR A 1 105 ? -1.896 -8.906 2.211 1.00 95.56 105 THR A O 1
ATOM 811 N N . PRO A 1 106 ? -3.216 -10.217 3.454 1.00 93.44 106 PRO A N 1
ATOM 812 C CA . PRO A 1 106 ? -2.169 -11.197 3.695 1.00 93.44 106 PRO A CA 1
ATOM 813 C C . PRO A 1 106 ? -1.824 -11.923 2.397 1.00 93.44 106 PRO A C 1
ATOM 815 O O . PRO A 1 106 ? -2.707 -12.399 1.685 1.00 93.44 106 PRO A O 1
ATOM 818 N N . MET A 1 107 ? -0.532 -12.050 2.120 1.00 92.25 107 MET A N 1
ATOM 819 C CA . MET A 1 107 ? -0.031 -12.786 0.970 1.00 92.25 107 MET A CA 1
ATOM 820 C C . MET A 1 107 ? 0.940 -13.872 1.402 1.00 92.25 107 MET A C 1
ATOM 822 O O . MET A 1 107 ? 1.727 -13.679 2.326 1.00 92.25 107 MET A O 1
ATOM 826 N N . ASP A 1 108 ? 0.886 -15.005 0.703 1.00 94.06 108 ASP A N 1
ATOM 827 C CA . ASP A 1 108 ? 1.884 -16.063 0.827 1.00 94.06 108 ASP A CA 1
ATOM 828 C C . ASP A 1 108 ? 3.228 -15.557 0.269 1.00 94.06 108 ASP A C 1
ATOM 830 O O . ASP A 1 108 ? 3.316 -15.297 -0.940 1.00 94.06 108 ASP A O 1
ATOM 834 N N . PRO A 1 109 ? 4.273 -15.423 1.110 1.00 92.38 109 PRO A N 1
ATOM 835 C CA . PRO A 1 109 ? 5.562 -14.898 0.680 1.00 92.38 109 PRO A CA 1
ATOM 836 C C . PRO A 1 109 ? 6.206 -15.719 -0.437 1.00 92.38 109 PRO A C 1
ATOM 838 O O . PRO A 1 109 ? 6.841 -15.141 -1.311 1.00 92.38 109 PRO A O 1
ATOM 841 N N . GLN A 1 110 ? 6.024 -17.044 -0.453 1.00 95.75 110 GLN A N 1
ATOM 842 C CA . GLN A 1 110 ? 6.629 -17.897 -1.482 1.00 95.75 110 GLN A CA 1
ATOM 843 C C . GLN A 1 110 ? 5.974 -17.664 -2.842 1.00 95.75 110 GLN A C 1
ATOM 845 O O . GLN A 1 110 ? 6.654 -17.560 -3.861 1.00 95.75 110 GLN A O 1
ATOM 850 N N . ARG A 1 111 ? 4.644 -17.525 -2.858 1.00 93.44 111 ARG A N 1
ATOM 851 C CA . ARG A 1 111 ? 3.906 -17.209 -4.086 1.00 93.44 111 ARG A CA 1
ATOM 852 C C . ARG A 1 111 ? 4.201 -15.804 -4.592 1.00 93.44 111 ARG A C 1
ATOM 854 O O . ARG A 1 111 ? 4.266 -15.620 -5.803 1.00 93.44 111 ARG A O 1
ATOM 861 N N . LEU A 1 112 ? 4.346 -14.826 -3.697 1.00 93.38 112 LEU A N 1
ATOM 862 C CA . LEU A 1 112 ? 4.723 -13.467 -4.087 1.00 93.38 112 LEU A CA 1
ATOM 863 C C . LEU A 1 112 ? 6.144 -13.442 -4.657 1.00 93.38 112 LEU A C 1
ATOM 865 O O . LEU A 1 112 ? 6.343 -12.874 -5.725 1.00 93.38 112 LEU A O 1
ATOM 869 N N . GLN A 1 113 ? 7.091 -14.115 -3.997 1.00 95.38 113 GLN A N 1
ATOM 870 C CA . GLN A 1 113 ? 8.470 -14.215 -4.469 1.00 95.38 113 GLN A CA 1
ATOM 871 C C . GLN A 1 113 ? 8.542 -14.865 -5.852 1.00 95.38 113 GLN A C 1
ATOM 873 O O . GLN A 1 113 ? 9.124 -14.283 -6.755 1.00 95.38 113 GLN A O 1
ATOM 878 N N . GLY A 1 114 ? 7.869 -16.001 -6.061 1.00 95.69 114 GLY A N 1
ATOM 879 C CA . GLY A 1 114 ? 7.857 -16.653 -7.374 1.00 95.69 114 GLY A CA 1
ATOM 880 C C . GLY A 1 114 ? 7.247 -15.783 -8.481 1.00 95.69 114 GLY A C 1
ATOM 881 O O . GLY A 1 114 ? 7.703 -15.824 -9.619 1.00 95.69 114 GLY A O 1
ATOM 882 N N . SER A 1 115 ? 6.237 -14.962 -8.165 1.00 94.56 115 SER A N 1
ATOM 883 C CA . SER A 1 115 ? 5.702 -13.979 -9.118 1.00 94.56 115 SER A CA 1
ATOM 884 C C . SER A 1 115 ? 6.664 -12.822 -9.384 1.00 94.56 115 SER A C 1
ATOM 886 O O . SER A 1 115 ? 6.741 -12.370 -10.521 1.00 94.56 115 SER A O 1
ATOM 888 N N . ALA A 1 116 ? 7.393 -12.360 -8.367 1.00 95.44 116 ALA A N 1
ATOM 889 C CA . ALA A 1 116 ? 8.412 -11.329 -8.521 1.00 95.44 116 ALA A CA 1
ATOM 890 C C . ALA A 1 116 ? 9.582 -11.826 -9.383 1.00 95.44 116 ALA A C 1
ATOM 892 O O . ALA A 1 116 ? 10.012 -11.116 -10.285 1.00 95.44 116 ALA A O 1
ATOM 893 N N . ASP A 1 117 ? 10.053 -13.052 -9.149 1.00 97.25 117 ASP A N 1
ATOM 894 C CA . ASP A 1 117 ? 11.157 -13.651 -9.900 1.00 97.25 117 ASP A CA 1
ATOM 895 C C . ASP A 1 117 ? 10.788 -13.805 -11.382 1.00 97.25 117 ASP A C 1
ATOM 897 O O . ASP A 1 117 ? 11.522 -13.333 -12.247 1.00 97.25 117 ASP A O 1
ATOM 901 N N . ALA A 1 118 ? 9.604 -14.355 -11.678 1.00 95.94 118 ALA A N 1
ATOM 902 C CA . ALA A 1 118 ? 9.107 -14.467 -13.051 1.00 95.94 118 ALA A CA 1
ATOM 903 C C . ALA A 1 118 ? 8.957 -13.093 -13.731 1.00 95.94 118 ALA A C 1
ATOM 905 O O . ALA A 1 118 ? 9.360 -12.917 -14.878 1.00 95.94 118 ALA A O 1
ATOM 906 N N . LEU A 1 119 ? 8.433 -12.095 -13.008 1.00 96.75 119 LEU A N 1
ATOM 907 C CA . LEU A 1 119 ? 8.313 -10.725 -13.512 1.00 96.75 119 LEU A CA 1
ATOM 908 C C . LEU A 1 119 ? 9.687 -10.124 -13.851 1.00 96.75 119 LEU A C 1
ATOM 910 O O . LEU A 1 119 ? 9.841 -9.469 -14.881 1.00 96.75 119 LEU A O 1
ATOM 914 N N . LEU A 1 120 ? 10.686 -10.334 -12.991 1.00 97.19 120 LEU A N 1
ATOM 915 C CA . LEU A 1 120 ? 12.049 -9.854 -13.215 1.00 97.19 120 LEU A CA 1
ATOM 916 C C . LEU A 1 120 ? 12.712 -10.554 -14.405 1.00 97.19 120 LEU A C 1
ATOM 918 O O . LEU A 1 120 ? 13.407 -9.887 -15.170 1.00 97.19 120 LEU A O 1
ATOM 922 N N . GLU A 1 121 ? 12.482 -11.856 -14.589 1.00 97.69 121 GLU A N 1
ATOM 923 C CA . GLU A 1 121 ? 12.943 -12.601 -15.766 1.00 97.69 121 GLU A CA 1
ATOM 924 C C . GLU A 1 121 ? 12.327 -12.048 -17.060 1.00 97.69 121 GLU A C 1
ATOM 926 O O . GLU A 1 121 ? 13.061 -11.768 -18.012 1.00 97.69 121 GLU A O 1
ATOM 931 N N . ASP A 1 122 ? 11.015 -11.799 -17.077 1.00 97.00 122 ASP A N 1
ATOM 932 C CA . ASP A 1 122 ? 10.306 -11.236 -18.233 1.00 97.00 122 ASP A CA 1
ATOM 933 C C . ASP A 1 122 ? 10.801 -9.821 -18.581 1.00 97.00 122 ASP A C 1
ATOM 935 O O . ASP A 1 122 ? 11.080 -9.517 -19.747 1.00 97.00 122 ASP A O 1
ATOM 939 N N . ILE A 1 123 ? 10.984 -8.961 -17.570 1.00 97.38 123 ILE A N 1
ATOM 940 C CA . ILE A 1 123 ? 11.566 -7.620 -17.742 1.00 97.38 123 ILE A CA 1
ATOM 941 C C . ILE A 1 123 ? 12.995 -7.729 -18.287 1.00 97.38 123 ILE A C 1
ATOM 943 O O . ILE A 1 123 ? 13.352 -7.029 -19.234 1.00 97.38 123 ILE A O 1
ATOM 947 N N . ALA A 1 124 ? 13.814 -8.619 -17.720 1.00 96.94 124 ALA A N 1
ATOM 948 C CA . ALA A 1 124 ? 15.205 -8.802 -18.119 1.00 96.94 124 ALA A CA 1
ATOM 949 C C . ALA A 1 124 ? 15.361 -9.446 -19.504 1.00 96.94 124 ALA A C 1
ATOM 951 O O . ALA A 1 124 ? 16.425 -9.300 -20.114 1.00 96.94 124 ALA A O 1
ATOM 952 N N . ALA A 1 125 ? 14.344 -10.137 -20.020 1.00 97.25 125 ALA A N 1
ATOM 953 C CA . ALA A 1 125 ? 14.314 -10.704 -21.368 1.00 97.25 125 ALA A CA 1
ATOM 954 C C . ALA A 1 125 ? 13.792 -9.717 -22.431 1.00 97.25 125 ALA A C 1
ATOM 956 O O . ALA A 1 125 ? 14.075 -9.896 -23.618 1.00 97.25 125 ALA A O 1
ATOM 957 N N . ASP A 1 126 ? 13.081 -8.658 -22.034 1.00 96.88 126 ASP A N 1
ATOM 958 C CA . ASP A 1 126 ? 12.518 -7.677 -22.963 1.00 96.88 126 ASP A CA 1
ATOM 959 C C . ASP A 1 126 ? 13.612 -6.806 -23.607 1.00 96.88 126 ASP A C 1
ATOM 961 O O . ASP A 1 126 ? 14.479 -6.236 -22.943 1.00 96.88 126 ASP A O 1
ATOM 965 N N . ARG A 1 127 ? 13.606 -6.736 -24.940 1.00 95.19 127 ARG A N 1
ATOM 966 C CA . ARG A 1 127 ? 14.525 -5.917 -25.752 1.00 95.19 127 ARG A CA 1
ATOM 967 C C . ARG A 1 127 ? 13.777 -4.923 -26.642 1.00 95.19 127 ARG A C 1
ATOM 969 O O . ARG A 1 127 ? 14.400 -4.281 -27.484 1.00 95.19 127 ARG A O 1
ATOM 976 N N . ALA A 1 128 ? 12.454 -4.841 -26.514 1.00 94.06 128 ALA A N 1
ATOM 977 C CA . ALA A 1 128 ? 11.630 -3.956 -27.319 1.00 94.06 128 ALA A CA 1
ATOM 978 C C . ALA A 1 128 ? 11.776 -2.496 -26.871 1.00 94.06 128 ALA A C 1
ATOM 980 O O . ALA A 1 128 ? 12.018 -2.203 -25.701 1.00 94.06 128 ALA A O 1
ATOM 981 N N . ASP A 1 129 ? 11.556 -1.570 -27.805 1.00 93.19 129 ASP A N 1
ATOM 982 C CA . ASP A 1 129 ? 11.352 -0.168 -27.456 1.00 93.19 129 ASP A CA 1
ATOM 983 C C . ASP A 1 129 ? 9.941 0.011 -26.876 1.00 93.19 129 ASP A C 1
ATOM 985 O O . ASP A 1 129 ? 8.938 -0.005 -27.592 1.00 93.19 129 ASP A O 1
ATOM 989 N N . ASN A 1 130 ? 9.875 0.160 -25.554 1.00 94.69 130 ASN A N 1
ATOM 990 C CA . ASN A 1 130 ? 8.635 0.367 -24.812 1.00 94.69 130 ASN A CA 1
ATOM 991 C C . ASN A 1 130 ? 8.383 1.852 -24.481 1.00 94.69 130 ASN A C 1
ATOM 993 O O . ASN A 1 130 ? 7.446 2.151 -23.741 1.00 94.69 130 ASN A O 1
ATOM 997 N N . SER A 1 131 ? 9.180 2.791 -25.008 1.00 90.44 131 SER A N 1
ATOM 998 C CA . SER A 1 131 ? 9.092 4.225 -24.673 1.00 90.44 131 SER A CA 1
ATOM 999 C C . SER A 1 131 ? 7.693 4.817 -24.895 1.00 90.44 131 SER A C 1
ATOM 1001 O O . SER A 1 131 ? 7.226 5.629 -24.095 1.00 90.44 131 SER A O 1
ATOM 1003 N N . ALA A 1 132 ? 6.969 4.334 -25.908 1.00 90.94 132 ALA A N 1
ATOM 1004 C CA . ALA A 1 132 ? 5.595 4.739 -26.207 1.00 90.94 132 ALA A CA 1
ATOM 1005 C C . ALA A 1 132 ? 4.562 4.352 -25.124 1.00 90.94 132 ALA A C 1
ATOM 1007 O O . ALA A 1 132 ? 3.453 4.881 -25.118 1.00 90.94 132 ALA A O 1
ATOM 1008 N N . LEU A 1 133 ? 4.896 3.438 -24.202 1.00 93.19 133 LEU A N 1
ATOM 1009 C CA . LEU A 1 133 ? 4.016 3.016 -23.101 1.00 93.19 133 LEU A CA 1
ATOM 1010 C C . LEU A 1 133 ? 4.153 3.902 -21.848 1.00 93.19 133 LEU A C 1
ATOM 1012 O O . LEU A 1 133 ? 3.360 3.771 -20.895 1.00 93.19 133 LEU A O 1
ATOM 1016 N N . ALA A 1 134 ? 5.149 4.797 -21.832 1.00 91.69 134 ALA A N 1
ATOM 1017 C CA . ALA A 1 134 ? 5.352 5.754 -20.756 1.00 91.69 134 ALA A CA 1
ATOM 1018 C C . ALA A 1 134 ? 4.133 6.691 -20.655 1.00 91.69 134 ALA A C 1
ATOM 1020 O O . ALA A 1 134 ? 3.723 7.281 -21.656 1.00 91.69 134 ALA A O 1
ATOM 1021 N N . PRO A 1 135 ? 3.523 6.846 -19.466 1.00 89.38 135 PRO A N 1
ATOM 1022 C CA . PRO A 1 135 ? 2.371 7.724 -19.314 1.00 89.38 135 PRO A CA 1
ATOM 1023 C C . PRO A 1 135 ? 2.756 9.188 -19.559 1.00 89.38 135 PRO A C 1
ATOM 1025 O O . PRO A 1 135 ? 3.872 9.620 -19.261 1.00 89.38 135 PRO A O 1
ATOM 1028 N N . GLU A 1 136 ? 1.802 9.967 -20.055 1.00 90.56 136 GLU A N 1
ATOM 1029 C CA . GLU A 1 136 ? 1.929 11.419 -20.096 1.00 90.56 136 GLU A CA 1
ATOM 1030 C C . GLU A 1 136 ? 1.573 11.999 -18.728 1.00 90.56 136 GLU A C 1
ATOM 1032 O O . GLU A 1 136 ? 0.466 11.809 -18.221 1.00 90.56 136 GLU A O 1
ATOM 1037 N N . ILE A 1 137 ? 2.535 12.689 -18.118 1.00 92.75 137 ILE A N 1
ATOM 1038 C CA . ILE A 1 137 ? 2.359 13.398 -16.850 1.00 92.75 137 ILE A CA 1
ATOM 1039 C C . ILE A 1 137 ? 2.999 14.790 -16.943 1.00 92.75 137 ILE A C 1
ATOM 1041 O O . ILE A 1 137 ? 3.969 14.968 -17.688 1.00 92.75 137 ILE A O 1
ATOM 1045 N N . PRO A 1 138 ? 2.502 15.786 -16.189 1.00 94.69 138 PRO A N 1
ATOM 1046 C CA . PRO A 1 138 ? 3.141 17.097 -16.123 1.00 94.69 138 PRO A CA 1
ATOM 1047 C C . PRO A 1 138 ? 4.609 16.981 -15.695 1.00 94.69 138 PRO A C 1
ATOM 1049 O O . PRO A 1 138 ? 4.923 16.218 -14.786 1.00 94.69 138 PRO A O 1
ATOM 1052 N N . ASN A 1 139 ? 5.497 17.754 -16.327 1.00 93.44 139 ASN A N 1
ATOM 1053 C CA . ASN A 1 139 ? 6.936 17.800 -16.020 1.00 93.44 139 ASN A CA 1
ATOM 1054 C C . ASN A 1 139 ? 7.678 16.451 -16.126 1.00 93.44 139 ASN A C 1
ATOM 1056 O O . ASN A 1 139 ? 8.752 16.297 -15.543 1.00 93.44 139 ASN A O 1
ATOM 1060 N N . ARG A 1 140 ? 7.147 15.486 -16.887 1.00 92.00 140 ARG A N 1
ATOM 1061 C CA . ARG A 1 140 ? 7.736 14.146 -17.053 1.00 92.00 140 ARG A CA 1
ATOM 1062 C C . ARG A 1 140 ? 9.227 14.185 -17.393 1.00 92.00 140 ARG A C 1
ATOM 1064 O O . ARG A 1 140 ? 10.032 13.598 -16.675 1.00 92.00 140 ARG A O 1
ATOM 1071 N N . ASP A 1 141 ? 9.581 14.918 -18.443 1.00 91.75 141 ASP A N 1
ATOM 1072 C CA . ASP A 1 141 ? 10.944 14.944 -18.989 1.00 91.75 141 ASP A CA 1
ATOM 1073 C C . ASP A 1 141 ? 11.903 15.799 -18.133 1.00 91.75 141 ASP A C 1
ATOM 1075 O O . ASP A 1 141 ? 13.116 15.775 -18.319 1.00 91.75 141 ASP A O 1
ATOM 1079 N N . HIS A 1 142 ? 11.364 16.548 -17.163 1.00 94.06 142 HIS A N 1
ATOM 1080 C CA . HIS A 1 142 ? 12.152 17.250 -16.152 1.00 94.06 142 HIS A CA 1
ATOM 1081 C C . HIS A 1 142 ? 12.525 16.331 -14.979 1.00 94.06 142 HIS A C 1
ATOM 1083 O O . HIS A 1 142 ? 13.615 16.454 -14.424 1.00 94.06 142 HIS A O 1
ATOM 1089 N N . TRP A 1 143 ? 11.631 15.415 -14.588 1.00 93.38 143 TRP A N 1
ATOM 1090 C CA . TRP A 1 143 ? 11.848 14.515 -13.450 1.00 93.38 143 TRP A CA 1
ATOM 1091 C C . TRP A 1 143 ? 12.583 13.226 -13.811 1.00 93.38 143 TRP A C 1
ATOM 1093 O O . TRP A 1 143 ? 13.262 12.658 -12.957 1.00 93.38 143 TRP A O 1
ATOM 1103 N N . PHE A 1 144 ? 12.466 12.765 -15.056 1.00 94.88 144 PHE A N 1
ATOM 1104 C CA . PHE A 1 144 ? 13.020 11.487 -15.487 1.00 94.88 144 PHE A CA 1
ATOM 1105 C C . PHE A 1 144 ? 13.831 11.645 -16.769 1.00 94.88 144 PHE A C 1
ATOM 1107 O O . PHE A 1 144 ? 13.400 12.297 -17.717 1.00 94.88 144 PHE A O 1
ATOM 1114 N N . ARG A 1 145 ? 15.002 11.001 -16.807 1.00 94.94 145 ARG A N 1
ATOM 1115 C CA . ARG A 1 145 ? 15.788 10.888 -18.040 1.00 94.94 145 ARG A CA 1
ATOM 1116 C C . ARG A 1 145 ? 15.086 9.941 -19.030 1.00 94.94 145 ARG A C 1
ATOM 1118 O O . ARG A 1 145 ? 14.394 9.029 -18.568 1.00 94.94 145 ARG A O 1
ATOM 1125 N N . PRO A 1 146 ? 15.264 10.108 -20.354 1.00 92.44 146 PRO A N 1
ATOM 1126 C CA . PRO A 1 146 ? 14.590 9.282 -21.359 1.00 92.44 146 PRO A CA 1
ATOM 1127 C C . PRO A 1 146 ? 14.779 7.774 -21.154 1.00 92.44 146 PRO A C 1
ATOM 1129 O O . PRO A 1 146 ? 13.818 7.016 -21.257 1.00 92.44 146 PRO A O 1
ATOM 1132 N N . GLU A 1 147 ? 15.986 7.343 -20.789 1.00 92.81 147 GLU A N 1
ATOM 1133 C CA . GLU A 1 147 ? 16.287 5.940 -20.502 1.00 92.81 147 GLU A CA 1
ATOM 1134 C C . GLU A 1 147 ? 15.512 5.413 -19.283 1.00 92.81 147 GLU A C 1
ATOM 1136 O O . GLU A 1 147 ? 14.945 4.327 -19.331 1.00 92.81 147 GLU A O 1
ATOM 1141 N N . VAL A 1 148 ? 15.362 6.229 -18.234 1.00 94.00 148 VAL A N 1
ATOM 1142 C CA . VAL A 1 148 ? 14.587 5.860 -17.038 1.00 94.00 148 VAL A CA 1
ATOM 1143 C C . VAL A 1 148 ? 13.097 5.754 -17.369 1.00 94.00 148 VAL A C 1
ATOM 1145 O O . VAL A 1 148 ? 12.408 4.884 -16.843 1.00 94.00 148 VAL A O 1
ATOM 1148 N N . LEU A 1 149 ? 12.578 6.615 -18.250 1.00 94.44 149 LEU A N 1
ATOM 1149 C CA . LEU A 1 149 ? 11.192 6.511 -18.717 1.00 94.44 149 LEU A CA 1
ATOM 1150 C C . LEU A 1 149 ? 10.953 5.222 -19.505 1.00 94.44 149 LEU A C 1
ATOM 1152 O O . LEU A 1 149 ? 9.909 4.598 -19.320 1.00 94.44 149 LEU A O 1
ATOM 1156 N N . ALA A 1 150 ? 11.906 4.813 -20.345 1.00 93.56 150 ALA A N 1
ATOM 1157 C CA . ALA A 1 150 ? 11.830 3.552 -21.077 1.00 93.56 150 ALA A CA 1
ATOM 1158 C C . ALA A 1 150 ? 11.860 2.336 -20.129 1.00 93.56 150 ALA A C 1
ATOM 1160 O O . ALA A 1 150 ? 11.051 1.415 -20.287 1.00 93.56 150 ALA A O 1
ATOM 1161 N N . ASP A 1 151 ? 12.708 2.366 -19.098 1.00 94.88 151 ASP A N 1
ATOM 1162 C CA . ASP A 1 151 ? 12.768 1.317 -18.072 1.00 94.88 151 ASP A CA 1
ATOM 1163 C C . ASP A 1 151 ? 11.448 1.225 -17.289 1.00 94.88 151 ASP A C 1
ATOM 1165 O O . ASP A 1 151 ? 10.852 0.152 -17.174 1.00 94.88 151 ASP A O 1
ATOM 1169 N N . LEU A 1 152 ? 10.923 2.361 -16.811 1.00 95.25 152 LEU A N 1
ATOM 1170 C CA . LEU A 1 152 ? 9.639 2.419 -16.102 1.00 95.25 152 LEU A CA 1
ATOM 1171 C C . LEU A 1 152 ? 8.470 1.960 -16.982 1.00 95.25 152 LEU A C 1
ATOM 1173 O O . LEU A 1 152 ? 7.552 1.296 -16.495 1.00 95.25 152 LEU A O 1
ATOM 1177 N N . ALA A 1 153 ? 8.490 2.293 -18.274 1.00 96.19 153 ALA A N 1
ATOM 1178 C CA . ALA A 1 153 ? 7.487 1.840 -19.230 1.00 96.19 153 ALA A CA 1
ATOM 1179 C C . ALA A 1 153 ? 7.536 0.318 -19.434 1.00 96.19 153 ALA A C 1
ATOM 1181 O O . ALA A 1 153 ? 6.485 -0.324 -19.499 1.00 96.19 153 ALA A O 1
ATOM 1182 N N . THR A 1 154 ? 8.738 -0.262 -19.459 1.00 97.19 154 THR A N 1
ATOM 1183 C CA . THR A 1 154 ? 8.949 -1.715 -19.525 1.00 97.19 154 THR A CA 1
ATOM 1184 C C . THR A 1 154 ? 8.433 -2.406 -18.264 1.00 97.19 154 THR A C 1
ATOM 1186 O O . THR A 1 154 ? 7.637 -3.337 -18.367 1.00 97.19 154 THR A O 1
ATOM 1189 N N . ILE A 1 155 ? 8.780 -1.909 -17.072 1.00 96.12 155 ILE A N 1
ATOM 1190 C CA . ILE A 1 155 ? 8.270 -2.450 -15.798 1.00 96.12 155 ILE A CA 1
ATOM 1191 C C . ILE A 1 155 ? 6.737 -2.413 -15.782 1.00 96.12 155 ILE A C 1
ATOM 1193 O O . ILE A 1 155 ? 6.082 -3.430 -15.560 1.00 96.12 155 ILE A O 1
ATOM 1197 N N . LYS A 1 156 ? 6.150 -1.252 -16.094 1.00 95.19 156 LYS A N 1
ATOM 1198 C CA . LYS A 1 156 ? 4.696 -1.060 -16.141 1.00 95.19 156 LYS A CA 1
ATOM 1199 C C . LYS A 1 156 ? 4.017 -2.035 -17.102 1.00 95.19 156 LYS A C 1
ATOM 1201 O O . LYS A 1 156 ? 2.982 -2.593 -16.750 1.00 95.19 156 LYS A O 1
ATOM 1206 N N . LYS A 1 157 ? 4.571 -2.232 -18.304 1.00 96.25 157 LYS A N 1
ATOM 1207 C CA . LYS A 1 157 ? 4.055 -3.181 -19.305 1.00 96.25 157 LYS A CA 1
ATOM 1208 C C . LYS A 1 157 ? 3.934 -4.583 -18.716 1.00 96.25 157 LYS A C 1
ATOM 1210 O O . LYS A 1 157 ? 2.865 -5.179 -18.818 1.00 96.25 157 LYS A O 1
ATOM 1215 N N . HIS A 1 158 ? 5.003 -5.081 -18.099 1.00 97.00 158 HIS A N 1
ATOM 1216 C CA . HIS A 1 158 ? 5.034 -6.440 -17.561 1.00 97.00 158 HIS A CA 1
ATOM 1217 C C . HIS A 1 158 ? 4.135 -6.595 -16.337 1.00 97.00 158 HIS A C 1
ATOM 1219 O O . HIS A 1 158 ? 3.321 -7.515 -16.311 1.00 97.00 158 HIS A O 1
ATOM 1225 N N . VAL A 1 159 ? 4.148 -5.638 -15.400 1.00 95.88 159 VAL A N 1
ATOM 1226 C CA . VAL A 1 159 ? 3.211 -5.628 -14.259 1.00 95.88 159 VAL A CA 1
ATOM 1227 C C . VAL A 1 159 ? 1.762 -5.630 -14.751 1.00 95.88 159 VAL A C 1
ATOM 1229 O O . VAL A 1 159 ? 0.935 -6.392 -14.256 1.00 95.88 159 VAL A O 1
ATOM 1232 N N . TRP A 1 160 ? 1.424 -4.825 -15.762 1.00 94.44 160 TRP A N 1
ATOM 1233 C CA . TRP A 1 160 ? 0.056 -4.736 -16.291 1.00 94.44 160 TRP A CA 1
ATOM 1234 C C . TRP A 1 160 ? -0.372 -5.934 -17.143 1.00 94.44 160 TRP A C 1
ATOM 1236 O O . TRP A 1 160 ? -1.575 -6.164 -17.284 1.00 94.44 160 TRP A O 1
ATOM 1246 N N . ALA A 1 161 ? 0.576 -6.703 -17.681 1.00 94.56 161 ALA A N 1
ATOM 1247 C CA . ALA A 1 161 ? 0.301 -7.961 -18.369 1.00 94.56 161 ALA A CA 1
ATOM 1248 C C . ALA A 1 161 ? -0.047 -9.101 -17.39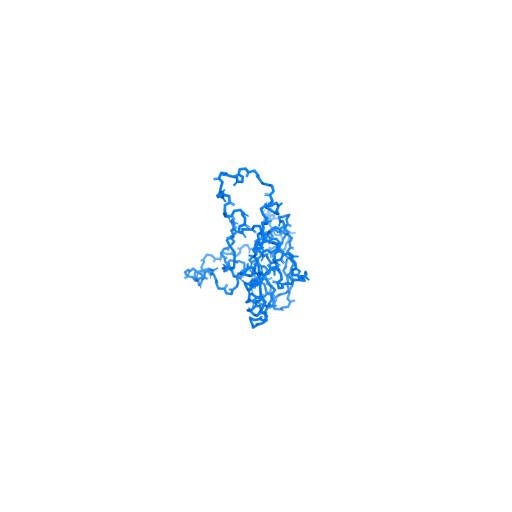5 1.00 94.56 161 ALA A C 1
ATOM 1250 O O . ALA A 1 161 ? -0.681 -10.080 -17.795 1.00 94.56 161 ALA A O 1
ATOM 1251 N N . MET A 1 162 ? 0.317 -8.972 -16.113 1.00 93.94 162 MET A N 1
ATOM 1252 C CA . MET A 1 162 ? -0.046 -9.943 -15.084 1.00 93.94 162 MET A CA 1
ATOM 1253 C C . MET A 1 162 ? -1.566 -10.043 -14.907 1.00 93.94 162 MET A C 1
ATOM 1255 O O . MET A 1 162 ? -2.329 -9.093 -15.119 1.00 93.94 162 MET A O 1
ATOM 1259 N N . ARG A 1 163 ? -2.026 -11.212 -14.446 1.00 92.19 163 ARG A N 1
ATOM 1260 C CA . ARG A 1 163 ? -3.430 -11.411 -14.078 1.00 92.19 163 ARG A CA 1
ATOM 1261 C C . ARG A 1 163 ? -3.821 -10.414 -12.984 1.00 92.19 163 ARG A C 1
ATOM 1263 O O . ARG A 1 163 ? -3.220 -10.406 -11.913 1.00 92.19 163 ARG A O 1
ATOM 1270 N N . ARG A 1 164 ? -4.894 -9.653 -13.228 1.00 90.69 164 ARG A N 1
ATOM 1271 C CA . ARG A 1 164 ? -5.464 -8.736 -12.232 1.00 90.69 164 ARG A CA 1
ATOM 1272 C C . ARG A 1 164 ? -5.794 -9.462 -10.931 1.00 90.69 164 ARG A C 1
ATOM 1274 O O . ARG A 1 164 ? -6.511 -10.466 -10.944 1.00 90.69 164 ARG A O 1
ATOM 1281 N N . GLY A 1 165 ? -5.298 -8.927 -9.822 1.00 90.94 165 GLY A N 1
ATOM 1282 C CA . GLY A 1 165 ? -5.466 -9.490 -8.488 1.00 90.94 165 GLY A CA 1
ATOM 1283 C C . GLY A 1 165 ? -4.391 -8.991 -7.529 1.00 90.94 165 GLY A C 1
ATOM 1284 O O . GLY A 1 165 ? -3.590 -8.130 -7.876 1.00 90.94 165 GLY A O 1
ATOM 1285 N N . ASP A 1 166 ? -4.359 -9.563 -6.328 1.00 92.25 166 ASP A N 1
ATOM 1286 C CA . ASP A 1 166 ? -3.507 -9.060 -5.245 1.00 92.25 166 ASP A CA 1
ATOM 1287 C C . ASP A 1 166 ? -2.012 -9.187 -5.562 1.00 92.25 166 ASP A C 1
ATOM 1289 O 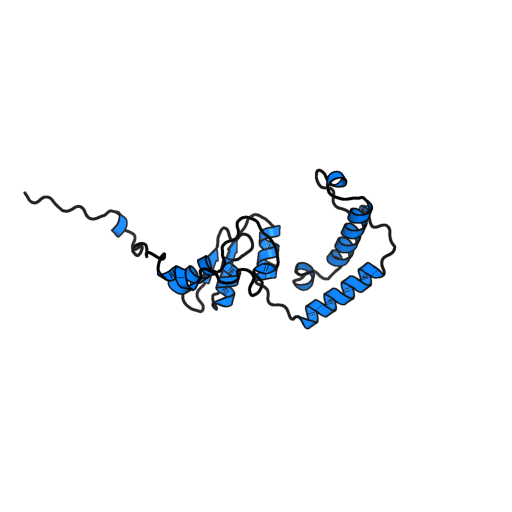O . ASP A 1 166 ? -1.249 -8.290 -5.240 1.00 92.25 166 ASP A O 1
ATOM 1293 N N . GLN A 1 167 ? -1.597 -10.235 -6.285 1.00 91.06 167 GLN A N 1
ATOM 1294 C CA . GLN A 1 167 ? -0.208 -10.374 -6.745 1.00 91.06 167 GLN A CA 1
ATOM 1295 C C . GLN A 1 167 ? 0.240 -9.201 -7.625 1.00 91.06 167 GLN A C 1
ATOM 1297 O O . GLN A 1 167 ? 1.350 -8.722 -7.454 1.00 91.06 167 GLN A O 1
ATOM 1302 N N . GLN A 1 168 ? -0.618 -8.730 -8.535 1.00 93.94 168 GLN A N 1
ATOM 1303 C CA . GLN A 1 168 ? -0.317 -7.567 -9.371 1.00 93.94 168 GLN A CA 1
ATOM 1304 C C . GLN A 1 168 ? -0.300 -6.277 -8.548 1.00 93.94 168 GLN A C 1
ATOM 1306 O O . GLN A 1 168 ? 0.525 -5.418 -8.804 1.00 93.94 168 GLN A O 1
ATOM 1311 N N . ASP A 1 169 ? -1.202 -6.125 -7.576 1.00 92.88 169 ASP A N 1
ATOM 1312 C CA . ASP A 1 169 ? -1.242 -4.912 -6.749 1.00 92.88 169 ASP A CA 1
ATOM 1313 C C . ASP A 1 169 ? -0.022 -4.794 -5.815 1.00 92.88 169 ASP A C 1
ATOM 1315 O O . ASP A 1 169 ? 0.324 -3.693 -5.390 1.00 92.88 169 ASP A O 1
ATOM 1319 N N . PHE A 1 170 ? 0.606 -5.921 -5.466 1.00 91.25 170 PHE A N 1
ATOM 1320 C CA . PHE A 1 170 ? 1.794 -5.976 -4.612 1.00 91.25 170 PHE A CA 1
ATOM 1321 C C . PHE A 1 170 ? 3.120 -5.716 -5.340 1.00 91.25 170 PHE A C 1
ATOM 1323 O O . PHE A 1 170 ? 4.095 -5.386 -4.661 1.00 91.25 170 PHE A O 1
ATOM 1330 N N . LEU A 1 171 ? 3.173 -5.911 -6.661 1.00 87.31 171 LEU A N 1
ATOM 1331 C CA . LEU A 1 171 ? 4.384 -5.824 -7.489 1.00 87.31 171 LEU A CA 1
ATOM 1332 C C . LEU A 1 171 ? 4.438 -4.496 -8.253 1.00 87.31 171 LEU A C 1
ATOM 1334 O O . LEU A 1 171 ? 5.534 -3.895 -8.279 1.00 87.31 171 LEU A O 1
#

Foldseek 3Di:
DDDDDDDDPVPPPPDDDDDDCPVVCPVVPPDDQCPQPSVVDDDPPDDSLVVLLVVCVVPHDAAAEEEAADCQLNSNVLSCVVRNYHYDYHHPDVVSVLNNCLRNDDDDPVVLVVLVVVLVVQLVPDPDQQLVQQDDDPCVVVVDPSVRSSSVSSSVVSLVVDDDDSSSSSD

Secondary structure (DSSP, 8-state):
--------GGGGG-PPPPP--TTTGGGGTT--S-TTTTTS---TTPPPTHHHHHHHHHH--TT-EEEETT-TTTHHHHHHHHTT-EEEE--S-HHHHHHHHHHHS-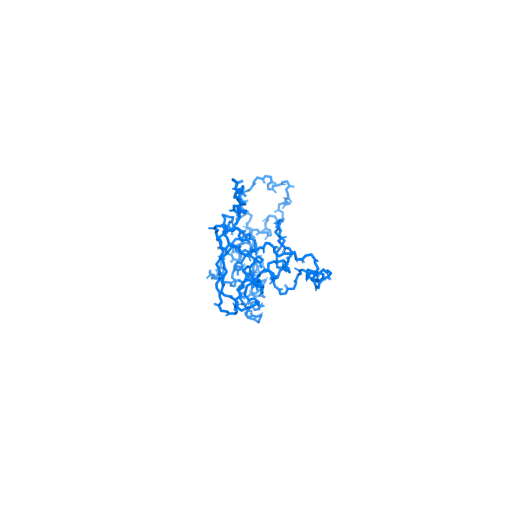--HHHHHHHHHHHHHHHHH--S--GGGSPP-TTHHHHS-HHHHHHHHHHHHHHHHSPSSHHHHH-

pLDDT: mean 87.01, std 16.56, range [35.16, 98.44]